Protein AF-A0A3C0JLT1-F1 (afdb_monomer_lite)

Foldseek 3Di:
DDDPDQDQDPVCVVVLVVLVVCLVVVNDDPDDDDDDDPPPCVVSVVVNSVCVSPDPDDDDD

Sequence (61 aa):
MPEPKPIIYPWLRGYWAQLTRYLLQDKLPSALMLVGDPGLGLAALAKAFSNRVVCLSPVDN

Secondary structure (DSSP, 8-state):
-PPPPPP--GGGHHHHHHHHHHHHTT---S-------TTS-HHHHHHHHHHHHT-SS----

Structure (mmCIF, N/CA/C/O backbone):
data_AF-A0A3C0JLT1-F1
#
_entry.id   AF-A0A3C0JLT1-F1
#
loop_
_atom_site.group_PDB
_atom_site.id
_atom_site.type_symbol
_atom_site.label_atom_id
_atom_site.label_alt_id
_atom_site.label_comp_id
_atom_site.label_asym_id
_atom_site.label_entity_id
_atom_site.label_seq_id
_atom_site.pdbx_PDB_ins_code
_atom_site.Cartn_x
_atom_site.Cartn_y
_atom_site.Cartn_z
_atom_site.occupancy
_atom_site.B_iso_or_equiv
_atom_site.auth_seq_id
_atom_site.auth_comp_id
_atom_site.auth_asym_id
_atom_site.auth_atom_id
_atom_site.pdbx_PDB_model_num
ATOM 1 N N . MET A 1 1 ? 10.946 19.245 7.300 1.00 44.69 1 MET A N 1
ATOM 2 C CA . MET A 1 1 ? 10.940 19.045 5.834 1.00 44.69 1 MET A CA 1
ATOM 3 C C . MET A 1 1 ? 9.554 18.548 5.462 1.00 44.69 1 MET A C 1
ATOM 5 O O . MET A 1 1 ? 9.108 17.624 6.133 1.00 44.69 1 MET A O 1
ATOM 9 N N . PRO A 1 2 ? 8.831 19.165 4.515 1.00 56.97 2 PRO A N 1
ATOM 10 C CA . PRO A 1 2 ? 7.541 18.632 4.096 1.00 56.97 2 PRO A CA 1
ATOM 11 C C . PRO A 1 2 ? 7.758 17.259 3.451 1.00 56.97 2 PRO A C 1
ATOM 13 O O . PRO A 1 2 ? 8.578 17.112 2.546 1.00 56.97 2 PRO A O 1
ATOM 16 N N . GLU A 1 3 ? 7.066 16.248 3.966 1.00 61.09 3 GLU A N 1
ATOM 17 C CA . GLU A 1 3 ? 7.056 14.914 3.373 1.00 61.09 3 GLU A CA 1
ATOM 18 C C . GLU A 1 3 ? 6.441 14.997 1.961 1.00 61.09 3 GLU A C 1
ATOM 20 O O . GLU A 1 3 ? 5.388 15.622 1.791 1.00 61.09 3 GLU A O 1
ATOM 25 N N . PRO A 1 4 ? 7.064 14.399 0.929 1.00 66.38 4 PRO A N 1
ATOM 26 C CA . PRO A 1 4 ? 6.494 14.385 -0.412 1.00 66.38 4 PRO A CA 1
ATOM 27 C C . PRO A 1 4 ? 5.160 13.627 -0.418 1.00 66.38 4 PRO A C 1
ATOM 29 O O . PRO A 1 4 ? 5.021 12.589 0.234 1.00 66.38 4 PRO A O 1
ATOM 32 N N . LYS A 1 5 ? 4.178 14.137 -1.177 1.00 70.25 5 LYS A N 1
ATOM 33 C CA . LYS A 1 5 ? 2.861 13.500 -1.325 1.00 70.25 5 LYS A CA 1
ATOM 34 C C . LYS A 1 5 ? 3.050 12.047 -1.791 1.00 70.25 5 LYS A C 1
ATOM 36 O O . LYS A 1 5 ? 3.706 11.840 -2.813 1.00 70.25 5 LYS A O 1
ATOM 41 N N . PRO A 1 6 ? 2.492 11.049 -1.085 1.00 72.12 6 PRO A N 1
ATOM 42 C CA . PRO A 1 6 ? 2.640 9.657 -1.482 1.00 72.12 6 PRO A CA 1
ATOM 43 C C . PRO A 1 6 ? 2.041 9.422 -2.875 1.00 72.12 6 PRO A C 1
ATOM 45 O O . PRO A 1 6 ? 0.879 9.747 -3.125 1.00 72.12 6 PRO A O 1
ATOM 48 N N . ILE A 1 7 ? 2.847 8.866 -3.782 1.00 84.50 7 ILE A N 1
ATOM 49 C CA . ILE A 1 7 ? 2.452 8.537 -5.155 1.00 84.50 7 ILE A CA 1
ATOM 50 C C . ILE A 1 7 ? 2.097 7.052 -5.219 1.00 84.50 7 ILE A C 1
ATOM 52 O O . ILE A 1 7 ? 2.916 6.197 -4.885 1.00 84.50 7 ILE A O 1
ATOM 56 N N . ILE A 1 8 ? 0.892 6.745 -5.702 1.00 93.81 8 ILE A N 1
ATOM 57 C CA . ILE A 1 8 ? 0.496 5.381 -6.063 1.00 93.81 8 ILE A CA 1
ATOM 58 C C . ILE A 1 8 ? 0.726 5.194 -7.560 1.00 93.81 8 ILE A C 1
ATOM 60 O O . ILE A 1 8 ? 0.033 5.796 -8.385 1.00 93.81 8 ILE A O 1
ATOM 64 N N . TYR A 1 9 ? 1.701 4.356 -7.916 1.00 94.88 9 TYR A N 1
ATOM 65 C CA . TYR A 1 9 ? 1.990 4.043 -9.314 1.00 94.88 9 TYR A CA 1
ATOM 66 C C . TYR A 1 9 ? 0.783 3.385 -10.011 1.00 94.88 9 TYR A C 1
ATOM 68 O O . TYR A 1 9 ? 0.051 2.629 -9.365 1.00 94.88 9 TYR A O 1
ATOM 76 N N . PRO A 1 10 ? 0.562 3.619 -11.322 1.00 95.88 10 PRO A N 1
ATOM 77 C CA . PRO A 1 10 ? -0.621 3.122 -12.033 1.00 95.88 10 PRO A CA 1
ATOM 78 C C . PRO A 1 10 ? -0.836 1.609 -11.920 1.00 95.88 10 PRO A C 1
ATOM 80 O O . PRO A 1 10 ? -1.957 1.169 -11.670 1.00 95.88 10 PRO A O 1
ATOM 83 N N . TRP A 1 11 ? 0.234 0.819 -12.021 1.00 95.75 11 TRP A N 1
ATOM 84 C CA . TRP A 1 11 ? 0.181 -0.643 -11.902 1.00 95.75 11 TRP A CA 1
ATOM 85 C C . TRP A 1 11 ? -0.099 -1.133 -10.472 1.00 95.75 11 TRP A C 1
ATOM 87 O O . TRP A 1 11 ? -0.521 -2.270 -10.290 1.00 95.75 11 TRP A O 1
ATOM 97 N N . LEU A 1 12 ? 0.069 -0.283 -9.451 1.00 96.69 12 LEU A N 1
ATOM 98 C CA . LEU A 1 12 ? -0.238 -0.619 -8.056 1.00 96.69 12 LEU A CA 1
ATOM 99 C C . LEU A 1 12 ? -1.668 -0.253 -7.634 1.00 96.69 12 LEU A C 1
ATOM 101 O O . LEU A 1 12 ? -2.081 -0.582 -6.522 1.00 96.69 12 LEU A O 1
ATOM 105 N N . ARG A 1 13 ? -2.456 0.395 -8.504 1.00 95.38 13 ARG A N 1
ATOM 106 C CA . ARG A 1 13 ? -3.813 0.868 -8.171 1.00 95.38 13 ARG A CA 1
ATOM 107 C C . ARG A 1 13 ? -4.763 -0.255 -7.753 1.00 95.38 13 ARG A C 1
ATOM 109 O O . ARG A 1 13 ? -5.575 -0.049 -6.854 1.00 95.38 13 ARG A O 1
ATOM 116 N N . GLY A 1 14 ? -4.645 -1.437 -8.359 1.00 96.38 14 GLY A N 1
ATOM 117 C CA . GLY A 1 14 ? -5.447 -2.605 -7.979 1.00 96.38 14 GLY A CA 1
ATOM 118 C C . GLY A 1 14 ? -5.189 -3.035 -6.532 1.00 96.38 14 GLY A C 1
ATOM 119 O O . GLY A 1 14 ? -6.128 -3.178 -5.746 1.00 96.38 14 GLY A O 1
ATOM 120 N N . TYR A 1 15 ? -3.912 -3.142 -6.158 1.00 95.25 15 TYR A N 1
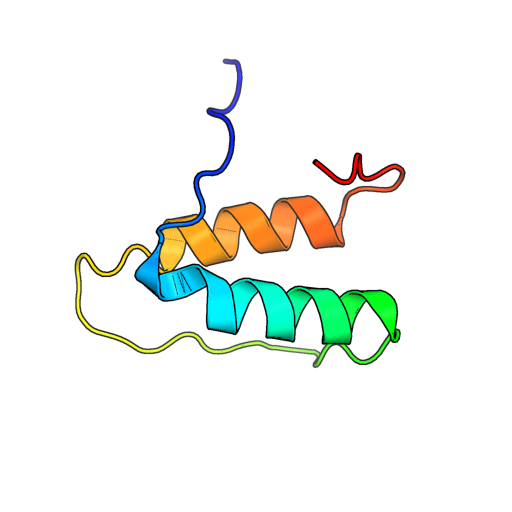ATOM 121 C CA . TYR A 1 15 ? -3.489 -3.478 -4.796 1.00 95.25 15 TYR A CA 1
ATOM 122 C C . TYR A 1 15 ? -3.876 -2.386 -3.794 1.00 95.25 15 TYR A C 1
ATOM 124 O O . TYR A 1 15 ? -4.389 -2.691 -2.720 1.00 95.25 15 TYR A O 1
ATOM 132 N N . TRP A 1 16 ? -3.721 -1.110 -4.162 1.00 95.56 16 TRP A N 1
ATOM 133 C CA . TRP A 1 16 ? -4.178 0.017 -3.346 1.00 95.56 16 TRP A CA 1
ATOM 134 C C . TRP A 1 16 ? -5.678 -0.054 -3.041 1.00 95.56 16 TRP A C 1
ATOM 136 O O . TRP A 1 16 ? -6.086 0.087 -1.887 1.00 95.56 16 TRP A O 1
ATOM 146 N N . ALA A 1 17 ? -6.502 -0.314 -4.059 1.00 95.50 17 ALA A N 1
ATOM 147 C CA . ALA A 1 17 ? -7.943 -0.446 -3.887 1.00 95.50 17 ALA A CA 1
ATOM 148 C C . ALA A 1 17 ? -8.295 -1.614 -2.951 1.00 95.50 17 ALA A C 1
ATOM 150 O O . ALA A 1 17 ? -9.180 -1.481 -2.110 1.00 95.50 17 ALA A O 1
ATOM 151 N N . GLN A 1 18 ? -7.590 -2.744 -3.056 1.00 95.25 18 GLN A N 1
ATOM 152 C CA . GLN A 1 18 ? -7.791 -3.887 -2.164 1.00 95.25 18 GLN A CA 1
ATOM 153 C C . GLN A 1 18 ? -7.418 -3.571 -0.712 1.00 95.25 18 GLN A C 1
ATOM 155 O O . GLN A 1 18 ? -8.228 -3.806 0.182 1.00 95.25 18 GLN A O 1
ATOM 160 N N . LEU A 1 19 ? -6.237 -2.998 -0.481 1.00 95.12 19 LEU A N 1
ATOM 161 C CA . LEU A 1 19 ? -5.781 -2.612 0.855 1.00 95.12 19 LEU A CA 1
ATOM 162 C C . LEU A 1 19 ? -6.714 -1.580 1.497 1.00 95.12 19 LEU A C 1
ATOM 164 O O . LEU A 1 19 ? -7.079 -1.705 2.664 1.00 95.12 19 LEU A O 1
ATOM 168 N N . THR A 1 20 ? -7.167 -0.602 0.711 1.00 93.81 20 THR A N 1
ATOM 169 C CA . THR A 1 20 ? -8.123 0.410 1.174 1.00 93.81 20 THR A CA 1
ATOM 170 C C . THR A 1 20 ? -9.456 -0.222 1.564 1.00 93.81 20 THR A C 1
ATOM 172 O O . THR A 1 20 ? -10.019 0.150 2.589 1.00 93.81 20 THR A O 1
ATOM 175 N N . ARG A 1 21 ? -9.948 -1.220 0.814 1.00 94.50 21 ARG A N 1
ATOM 176 C CA . ARG A 1 21 ? -11.154 -1.969 1.203 1.00 94.50 21 ARG A CA 1
ATOM 177 C C . ARG A 1 21 ? -10.974 -2.721 2.519 1.00 94.50 21 ARG A C 1
ATOM 179 O O . ARG A 1 21 ? -11.889 -2.689 3.331 1.00 94.50 21 ARG A O 1
ATOM 186 N N . TYR A 1 22 ? -9.830 -3.369 2.747 1.00 95.06 22 TYR A N 1
ATOM 187 C CA . TYR A 1 22 ? -9.578 -4.050 4.023 1.00 95.06 22 TYR A CA 1
ATOM 188 C C . TYR A 1 22 ? -9.556 -3.082 5.200 1.00 95.06 22 TYR A C 1
ATOM 190 O O . TYR A 1 22 ? -10.153 -3.380 6.230 1.00 95.06 22 TYR A O 1
ATOM 198 N N . LEU A 1 23 ? -8.935 -1.914 5.024 1.00 93.44 23 LEU A N 1
ATOM 199 C CA . LEU A 1 23 ? -8.931 -0.868 6.041 1.00 93.44 23 LEU A CA 1
ATOM 200 C C . LEU A 1 23 ? -10.350 -0.361 6.341 1.00 93.44 23 LEU A C 1
ATOM 202 O O . LEU A 1 23 ? -10.745 -0.313 7.498 1.00 93.44 23 LEU A O 1
ATOM 206 N N . LEU A 1 24 ? -11.141 -0.043 5.309 1.00 92.38 24 LEU A N 1
ATOM 207 C CA . LEU A 1 24 ? -12.514 0.461 5.474 1.00 92.38 24 LEU A CA 1
ATOM 208 C C . LEU A 1 24 ? -13.476 -0.563 6.092 1.00 92.38 24 LEU A C 1
ATOM 210 O O . LEU A 1 24 ? -14.494 -0.183 6.658 1.00 92.38 24 LEU A O 1
ATOM 214 N N . GLN A 1 25 ? -13.181 -1.854 5.955 1.00 95.00 25 GLN A N 1
ATOM 215 C CA . GLN A 1 25 ? -13.987 -2.934 6.523 1.00 95.00 25 GLN A CA 1
ATOM 216 C C . GLN A 1 25 ? -13.525 -3.365 7.920 1.00 95.00 25 GLN A C 1
ATOM 218 O O . GLN A 1 25 ? -14.081 -4.330 8.436 1.00 95.00 25 GLN A O 1
ATOM 223 N N . ASP A 1 26 ? -12.511 -2.707 8.491 1.00 91.31 26 ASP A N 1
ATOM 224 C CA . ASP A 1 26 ? -11.851 -3.109 9.741 1.00 91.31 26 ASP A CA 1
ATOM 225 C C . ASP A 1 26 ? -11.358 -4.573 9.710 1.00 91.31 26 ASP A C 1
ATOM 227 O O . ASP A 1 26 ? -11.463 -5.344 10.660 1.00 91.31 26 ASP A O 1
ATOM 231 N N . LYS A 1 27 ? -10.853 -4.993 8.543 1.00 94.31 27 LYS A N 1
ATOM 232 C CA . LYS A 1 27 ? -10.366 -6.355 8.255 1.00 94.31 27 LYS A CA 1
ATOM 233 C C . LYS A 1 27 ? -8.885 -6.364 7.897 1.00 94.31 27 LYS A C 1
ATOM 235 O O . LYS A 1 27 ? -8.441 -7.173 7.079 1.00 94.31 27 LYS A O 1
ATOM 240 N N . LEU A 1 28 ? -8.117 -5.431 8.454 1.00 92.19 28 LEU A N 1
ATOM 241 C CA . LEU A 1 28 ? -6.689 -5.376 8.189 1.00 92.19 28 LEU A CA 1
ATOM 242 C C . LEU A 1 28 ? -5.975 -6.522 8.928 1.00 92.19 28 LEU A C 1
ATOM 244 O O . LEU A 1 28 ? -6.158 -6.668 10.136 1.00 92.19 28 LEU A O 1
ATOM 248 N N . PRO A 1 29 ? -5.162 -7.344 8.242 1.00 91.38 29 PRO A N 1
ATOM 249 C CA . PRO A 1 29 ? -4.355 -8.353 8.918 1.00 91.38 29 PRO A CA 1
ATOM 250 C C . PRO A 1 29 ? -3.300 -7.694 9.818 1.00 91.38 29 PRO A C 1
ATOM 252 O O . PRO A 1 29 ? -2.864 -6.571 9.565 1.00 91.38 29 PRO A O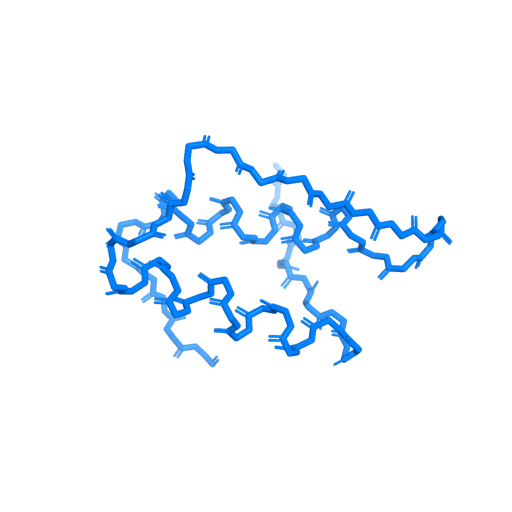 1
ATOM 255 N N . SER A 1 30 ? -2.835 -8.425 10.835 1.00 91.25 30 SER A N 1
ATOM 256 C CA . SER A 1 30 ? -1.796 -7.953 11.766 1.00 91.25 30 SER A CA 1
ATOM 257 C C . SER A 1 30 ? -0.451 -7.668 11.090 1.00 91.25 30 SER A C 1
ATOM 259 O O . SER A 1 30 ? 0.322 -6.846 11.577 1.00 91.25 30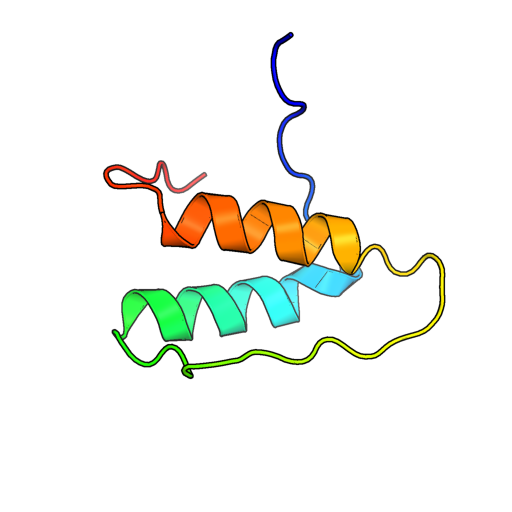 SER A O 1
ATOM 261 N N . ALA A 1 31 ? -0.173 -8.330 9.965 1.00 91.94 31 ALA A N 1
ATOM 262 C CA . ALA A 1 31 ? 1.006 -8.104 9.144 1.00 91.94 31 ALA A CA 1
ATOM 263 C C . ALA A 1 31 ? 0.673 -8.253 7.654 1.00 91.94 31 ALA A C 1
ATOM 265 O O . ALA A 1 31 ? -0.156 -9.074 7.257 1.00 91.94 31 ALA A O 1
ATOM 266 N N . LEU A 1 32 ? 1.364 -7.472 6.825 1.00 92.12 32 LEU A N 1
ATOM 267 C CA . LEU A 1 32 ? 1.279 -7.502 5.367 1.00 92.12 32 LEU A CA 1
ATOM 268 C C . LEU A 1 32 ? 2.684 -7.678 4.795 1.00 92.12 32 LEU A C 1
ATOM 270 O O . LEU A 1 32 ? 3.572 -6.871 5.059 1.00 92.12 32 LEU A O 1
ATOM 274 N N . MET A 1 33 ? 2.875 -8.727 3.997 1.00 94.00 33 MET A N 1
ATOM 275 C CA . MET A 1 33 ? 4.109 -8.957 3.251 1.00 94.00 33 MET A CA 1
ATOM 276 C C . MET A 1 33 ? 3.908 -8.514 1.801 1.00 94.00 33 MET A C 1
ATOM 278 O O . MET A 1 33 ? 2.987 -8.976 1.131 1.00 94.00 33 MET A O 1
ATOM 282 N N . LEU A 1 34 ? 4.766 -7.614 1.319 1.00 93.69 34 LEU A N 1
ATOM 283 C CA . LEU A 1 34 ? 4.786 -7.164 -0.073 1.00 93.69 34 LEU A CA 1
ATOM 284 C C . LEU A 1 34 ? 5.973 -7.819 -0.782 1.00 93.69 34 LEU A C 1
ATOM 286 O O . LEU A 1 34 ? 7.106 -7.686 -0.325 1.00 93.69 34 LEU A O 1
ATOM 290 N N . VAL A 1 35 ? 5.715 -8.507 -1.894 1.00 95.06 35 VAL A N 1
ATOM 291 C CA . VAL A 1 35 ? 6.732 -9.227 -2.675 1.00 95.06 35 VAL A CA 1
ATOM 292 C C . VAL A 1 35 ? 6.665 -8.765 -4.125 1.00 95.06 35 VAL A C 1
ATOM 294 O O . VAL A 1 35 ? 5.579 -8.650 -4.691 1.00 95.06 35 VAL A O 1
ATOM 297 N N . GLY A 1 36 ? 7.820 -8.493 -4.723 1.00 92.56 36 GLY A N 1
ATOM 298 C CA . GLY A 1 36 ? 7.942 -8.118 -6.126 1.00 92.56 36 GLY A CA 1
ATOM 299 C C . GLY A 1 36 ? 9.357 -7.674 -6.469 1.00 92.56 36 GLY A C 1
ATOM 300 O O . GLY A 1 36 ? 10.191 -7.486 -5.581 1.00 92.56 36 GLY A O 1
ATOM 301 N N . ASP A 1 37 ? 9.609 -7.500 -7.761 1.00 96.62 37 ASP A N 1
ATOM 302 C CA . ASP A 1 37 ? 10.924 -7.124 -8.266 1.00 96.62 37 ASP A CA 1
ATOM 303 C C . ASP A 1 37 ? 11.350 -5.711 -7.823 1.00 96.62 37 ASP A C 1
ATOM 305 O O . ASP A 1 37 ? 10.509 -4.810 -7.651 1.00 96.62 37 ASP A O 1
ATOM 309 N N . PRO A 1 38 ? 12.667 -5.474 -7.667 1.00 95.25 38 PRO A N 1
ATOM 310 C CA . PRO A 1 38 ? 13.201 -4.142 -7.420 1.00 95.25 38 PRO A CA 1
ATOM 311 C C . PRO A 1 38 ? 12.711 -3.132 -8.467 1.00 95.25 38 PRO A C 1
ATOM 313 O O . PRO A 1 38 ? 12.692 -3.407 -9.662 1.00 95.25 38 PRO A O 1
ATOM 316 N N . GLY A 1 39 ? 12.328 -1.935 -8.016 1.00 94.00 39 GLY A N 1
ATOM 317 C CA . GLY A 1 39 ? 11.864 -0.857 -8.899 1.00 94.00 39 GLY A CA 1
ATOM 318 C C . GLY A 1 39 ? 10.350 -0.801 -9.140 1.00 94.00 39 GLY A C 1
ATOM 319 O O . GLY A 1 39 ? 9.870 0.218 -9.626 1.00 94.00 39 GLY A O 1
ATOM 320 N N . LEU A 1 40 ? 9.563 -1.795 -8.705 1.00 94.94 40 LEU A N 1
ATOM 321 C CA . LEU A 1 40 ? 8.093 -1.763 -8.836 1.00 94.94 40 LEU A CA 1
ATOM 322 C C . LEU A 1 40 ? 7.388 -0.695 -7.983 1.00 94.94 40 LEU A C 1
ATOM 324 O O . LEU A 1 40 ? 6.188 -0.479 -8.139 1.00 94.94 40 LEU A O 1
ATOM 328 N N . GLY A 1 41 ? 8.098 -0.038 -7.064 1.00 94.88 41 GLY A N 1
ATOM 329 C CA . GLY A 1 41 ? 7.522 1.007 -6.214 1.00 94.88 41 GLY A CA 1
ATOM 330 C C . GLY A 1 41 ? 6.776 0.496 -4.976 1.00 94.88 41 GLY A C 1
ATOM 331 O O . GLY A 1 41 ? 5.996 1.244 -4.387 1.00 94.88 41 GLY A O 1
ATOM 332 N N . LEU A 1 42 ? 7.021 -0.746 -4.536 1.00 95.50 42 LEU A N 1
ATOM 333 C CA . LEU A 1 42 ? 6.372 -1.327 -3.348 1.00 95.50 42 LEU A CA 1
ATOM 334 C C . LEU A 1 42 ? 6.650 -0.539 -2.058 1.00 95.50 42 LEU A C 1
ATOM 336 O O . LEU A 1 42 ? 5.757 -0.403 -1.227 1.00 95.50 42 LEU A O 1
ATOM 340 N N . ALA A 1 43 ? 7.843 0.045 -1.909 1.00 94.06 43 ALA A N 1
ATOM 341 C CA . ALA A 1 43 ? 8.160 0.904 -0.765 1.00 94.06 43 ALA A CA 1
ATOM 342 C C . ALA A 1 43 ? 7.294 2.178 -0.732 1.00 94.06 43 ALA A C 1
ATOM 344 O O . ALA A 1 43 ? 6.844 2.597 0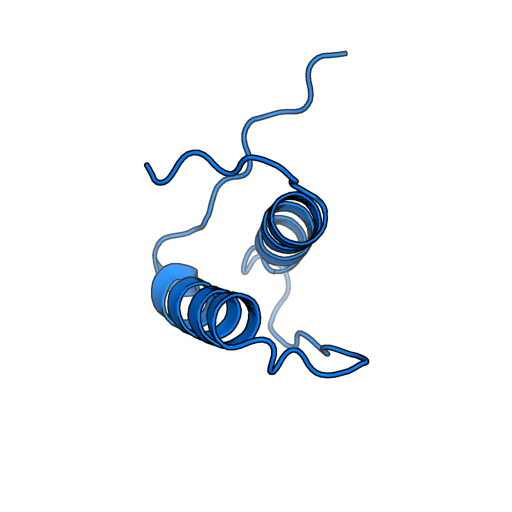.334 1.00 94.06 43 ALA A O 1
ATOM 345 N N . ALA A 1 44 ? 7.013 2.768 -1.901 1.00 94.12 44 ALA A N 1
ATOM 346 C CA . ALA A 1 44 ? 6.128 3.925 -2.006 1.00 94.12 44 ALA A CA 1
ATOM 347 C C . ALA A 1 44 ? 4.684 3.550 -1.643 1.00 94.12 44 ALA A C 1
ATOM 349 O O . ALA A 1 44 ? 4.043 4.270 -0.879 1.00 94.12 44 ALA A O 1
ATOM 350 N N . LEU A 1 45 ? 4.204 2.391 -2.115 1.00 95.31 45 LEU A N 1
ATOM 351 C CA . LEU A 1 45 ? 2.896 1.848 -1.738 1.00 95.31 45 LEU A CA 1
ATOM 352 C C . LEU A 1 45 ? 2.798 1.598 -0.228 1.00 95.31 45 LEU A C 1
ATOM 354 O O . LEU A 1 45 ? 1.824 2.023 0.387 1.00 95.31 45 LEU A O 1
ATOM 358 N N . ALA A 1 46 ? 3.807 0.957 0.369 1.00 94.75 46 ALA A N 1
ATOM 359 C CA . ALA A 1 46 ? 3.851 0.689 1.803 1.00 94.75 46 ALA A CA 1
ATOM 360 C C . ALA A 1 46 ? 3.789 1.987 2.614 1.00 94.75 46 ALA A C 1
ATOM 362 O O . ALA A 1 46 ? 2.939 2.121 3.488 1.00 94.75 46 ALA A O 1
ATOM 363 N N . LYS A 1 47 ? 4.623 2.982 2.277 1.00 93.94 47 LYS A N 1
ATOM 364 C CA . LYS A 1 47 ? 4.633 4.280 2.967 1.00 93.94 47 LYS A CA 1
ATOM 365 C C . LYS A 1 47 ? 3.291 5.006 2.831 1.00 93.94 47 LYS A C 1
ATOM 367 O O . LYS A 1 47 ? 2.755 5.502 3.819 1.00 93.94 47 LYS A O 1
ATOM 372 N N . ALA A 1 48 ? 2.728 5.036 1.623 1.00 93.75 48 ALA A N 1
ATOM 373 C CA . ALA A 1 48 ? 1.424 5.638 1.364 1.00 93.75 48 ALA A CA 1
ATOM 374 C C . ALA A 1 48 ? 0.306 4.970 2.174 1.00 93.75 48 ALA A C 1
ATOM 376 O O . ALA A 1 48 ? -0.552 5.653 2.735 1.00 93.75 48 ALA A O 1
ATOM 377 N N . PHE A 1 49 ? 0.327 3.638 2.243 1.00 94.19 49 PHE A N 1
ATOM 378 C CA . PHE A 1 49 ? -0.684 2.874 2.954 1.00 94.19 49 PHE A CA 1
ATOM 379 C C . PHE A 1 49 ? -0.557 3.044 4.467 1.00 94.19 49 PHE A C 1
ATOM 381 O O . PHE A 1 49 ? -1.558 3.334 5.115 1.00 94.19 49 PHE A O 1
ATOM 388 N N . SER A 1 50 ? 0.660 2.995 5.018 1.00 93.19 50 SER A N 1
ATOM 389 C CA . SER A 1 50 ? 0.911 3.280 6.435 1.00 93.19 50 SER A CA 1
ATOM 390 C C . SER A 1 50 ? 0.390 4.657 6.841 1.00 93.19 50 SER A C 1
ATOM 392 O O . SER A 1 50 ? -0.302 4.771 7.849 1.00 93.19 50 SER A O 1
ATOM 394 N N . ASN A 1 51 ? 0.634 5.686 6.019 1.00 92.00 51 ASN A N 1
ATOM 395 C CA . ASN A 1 51 ? 0.100 7.028 6.259 1.00 92.00 51 ASN A CA 1
ATOM 396 C C . ASN A 1 51 ? -1.434 7.045 6.282 1.00 92.00 51 ASN A C 1
ATOM 398 O O . ASN A 1 51 ? -2.016 7.769 7.083 1.00 92.00 51 ASN A O 1
ATOM 402 N N . ARG A 1 52 ? -2.098 6.252 5.430 1.00 91.56 52 ARG A N 1
ATOM 403 C CA . ARG A 1 52 ? -3.563 6.151 5.429 1.00 91.56 52 ARG A CA 1
ATOM 404 C C . ARG A 1 52 ? -4.099 5.410 6.655 1.00 91.56 52 ARG A C 1
ATOM 406 O O . ARG A 1 52 ? -5.100 5.853 7.201 1.00 91.56 52 ARG A O 1
ATOM 413 N N . VAL A 1 53 ? -3.440 4.338 7.100 1.00 92.62 53 VAL A N 1
ATOM 414 C CA . VAL A 1 53 ? -3.855 3.546 8.275 1.00 92.62 53 VAL A CA 1
ATOM 415 C C . VAL A 1 53 ? -3.870 4.390 9.55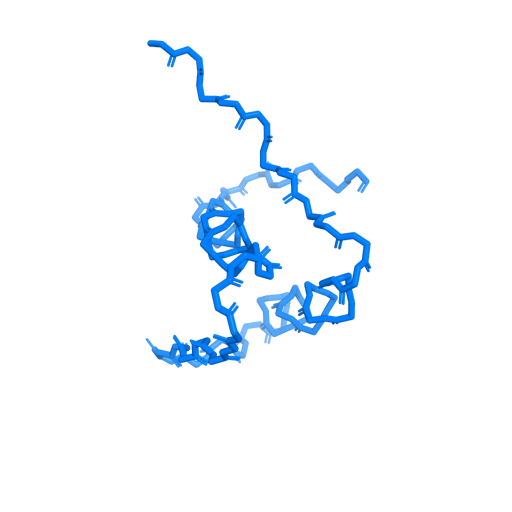3 1.00 92.62 53 VAL A C 1
ATOM 417 O O . VAL A 1 53 ? -4.766 4.231 10.374 1.00 92.62 53 VAL A O 1
ATOM 420 N N . VAL A 1 54 ? -2.911 5.306 9.717 1.00 91.38 54 VAL A N 1
ATOM 421 C CA . VAL A 1 54 ? -2.803 6.155 10.921 1.00 91.38 54 VAL A CA 1
ATOM 422 C C . VAL A 1 54 ? -3.540 7.496 10.806 1.00 91.38 54 VAL A C 1
ATOM 424 O O . VAL A 1 54 ? -3.528 8.293 11.743 1.00 91.38 54 VAL A O 1
ATOM 427 N N . CYS A 1 55 ? -4.157 7.789 9.658 1.00 90.88 55 CYS A N 1
ATOM 428 C CA . CYS A 1 55 ? -4.828 9.063 9.424 1.00 90.88 55 CYS A CA 1
ATOM 429 C C . CYS A 1 55 ? -6.226 9.066 10.054 1.00 90.88 55 CYS A C 1
ATOM 431 O O . CYS A 1 55 ? -7.107 8.334 9.615 1.00 90.88 55 CYS A O 1
ATOM 433 N N . LEU A 1 56 ? -6.445 9.935 11.046 1.00 89.12 56 LEU A N 1
ATOM 434 C CA . LEU A 1 56 ? -7.741 10.070 11.729 1.00 89.12 56 LEU A CA 1
ATOM 435 C C . LEU A 1 56 ? -8.819 10.755 10.870 1.00 89.12 56 LEU A C 1
ATOM 437 O O . LEU A 1 56 ? -10.005 10.521 11.076 1.00 89.12 56 LEU A O 1
ATOM 441 N N . SER A 1 57 ? -8.404 11.578 9.903 1.00 88.75 57 SER A N 1
ATOM 442 C CA . SER A 1 57 ? -9.295 12.327 9.008 1.00 88.75 57 SER A CA 1
ATOM 443 C C . SER A 1 57 ? -8.794 12.240 7.563 1.00 88.75 57 SER A C 1
ATOM 445 O O . SER A 1 57 ? -8.210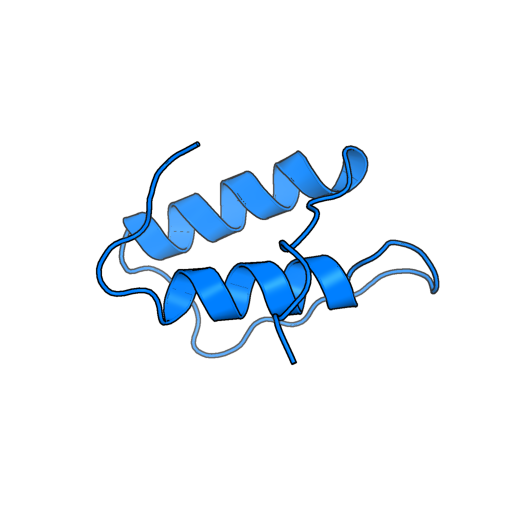 13.200 7.051 1.00 88.75 57 SER A O 1
ATOM 447 N N . PRO A 1 58 ? -8.952 11.082 6.901 1.00 82.81 58 PRO A N 1
ATOM 448 C CA . PRO A 1 58 ? -8.513 10.917 5.526 1.00 82.81 58 PRO A CA 1
ATOM 449 C C . PRO A 1 58 ? -9.345 11.783 4.573 1.00 82.81 58 PRO A C 1
ATOM 451 O O . PRO A 1 58 ? -10.570 11.807 4.647 1.00 82.81 58 PRO A O 1
ATOM 454 N N . VAL A 1 59 ? -8.675 12.461 3.639 1.00 75.94 59 VAL A N 1
ATOM 455 C CA . VAL A 1 59 ? -9.335 13.146 2.518 1.00 75.94 59 VAL A CA 1
ATOM 456 C C . VAL A 1 59 ? -9.366 12.178 1.340 1.00 75.94 59 VAL A C 1
ATOM 458 O O . VAL A 1 59 ? -8.309 11.833 0.802 1.00 75.94 59 VAL A O 1
ATOM 461 N N . ASP A 1 60 ? -10.554 11.711 0.965 1.00 60.28 60 ASP A N 1
ATOM 462 C CA . ASP A 1 60 ? -10.731 10.898 -0.237 1.00 60.28 60 ASP A CA 1
ATOM 463 C C . ASP A 1 60 ? -10.575 11.816 -1.461 1.00 60.28 60 ASP A C 1
ATOM 465 O O . ASP A 1 60 ? -11.411 12.681 -1.714 1.00 60.28 60 ASP A O 1
ATOM 469 N N . ASN A 1 61 ? -9.448 11.678 -2.166 1.00 49.03 61 ASN A N 1
ATOM 470 C CA . ASN A 1 61 ? -9.172 12.355 -3.436 1.00 49.03 61 ASN A CA 1
ATOM 471 C C . ASN A 1 61 ? -9.288 11.367 -4.592 1.00 49.03 61 ASN A C 1
ATOM 473 O O . ASN A 1 61 ? -8.735 10.250 -4.444 1.00 49.03 61 ASN A O 1
#

pLDDT: mean 88.76, std 12.07, range [44.69, 96.69]

Radius of gyration: 11.91 Å; chains: 1; bounding box: 27×28×24 Å